Protein AF-A0A1V2H7T0-F1 (afdb_monomer)

Radius of gyration: 17.71 Å; Cα contacts (8 Å, |Δi|>4): 275; chains: 1; bounding box: 47×31×54 Å

Sequence (162 aa):
MWQDSDGAVDVLVGAVGTGGSISGTGRYLKAQKPGLQVVVAEPSPESVPSAEHPYAETIEGVHKVTEVDPKGLPANYDAGVVDATVAVSLAEARAAAQDLAREEGLLAGTSGGAVLAAALAVARRPDSVGKTFVLVVADSGERYLSPPVVPAPREAALAAAQ

pLDDT: mean 91.91, std 13.36, range [42.91, 98.88]

Foldseek 3Di:
DCVVCVNQAAEEFAFDQLQQVQLVVLVVNCVVPVNHAYEYQAADPQQDADPVRNPRNHQPRGHDDPPDDPVPHRPNRDPVSHPYYDHDHLVQLVVQQVCCCVPVVAQAGSRQSSRRSRVVVVCPDPVNPPGDYDTDGPDGNVVVPDDDPPPPDPVVVVVVVD

InterPro domains:
  IPR001926 Tryptophan synthase beta chain-like, PALP domain [PF00291] (1-137)
  IPR036052 Tryptophan synthase beta chain-like, PALP domain superfamily [G3DSA:3.40.50.1100] (1-150)
  IPR036052 Tryptophan synthase beta chain-like, PALP domain superfamily [SSF53686] (1-149)
  IPR050214 Cysteine synthase/Cystathionine beta-synthase [PTHR10314] (2-147)

Secondary structure (DSSP, 8-state):
-TGGGTT-EEEEEEE-SSSHHHHHHHHHHHHH-TT-EEEEEEE-GGGS--SS-TT----TT----SSS-GGGS-TT--GGG-SEEEEE-HHHHHHHHHHHHHHS---B-HHHHHHHHHHHHHHTSGGGTTPEEEE---SBGGGG-SPP--PPPHHHHHHTT-

Structure (mmCIF, N/CA/C/O backbone):
data_AF-A0A1V2H7T0-F1
#
_entry.id   AF-A0A1V2H7T0-F1
#
loop_
_atom_site.group_PDB
_atom_site.id
_atom_site.type_symbol
_atom_site.label_atom_id
_atom_site.label_alt_id
_atom_site.label_comp_id
_atom_site.label_asym_id
_atom_site.label_entity_id
_atom_site.label_seq_id
_atom_site.pdbx_PDB_ins_code
_atom_site.Cartn_x
_atom_site.Cartn_y
_atom_site.Cartn_z
_atom_site.occupancy
_atom_site.B_iso_or_equiv
_atom_site.auth_seq_id
_atom_site.auth_comp_id
_atom_site.auth_asym_id
_atom_site.auth_atom_id
_atom_site.pdbx_PDB_model_num
ATOM 1 N N . MET A 1 1 ? -0.038 -7.005 13.850 1.00 95.31 1 MET A N 1
ATOM 2 C CA . MET A 1 1 ? -1.047 -6.027 13.375 1.00 95.31 1 MET A CA 1
ATOM 3 C C . MET A 1 1 ? -2.261 -5.948 14.289 1.00 95.31 1 MET A C 1
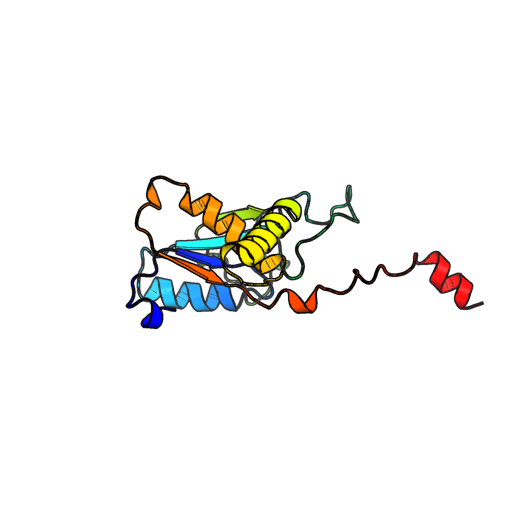ATOM 5 O O . MET A 1 1 ? -2.395 -4.954 14.981 1.00 95.31 1 MET A O 1
ATOM 9 N N . TRP A 1 2 ? -3.152 -6.951 14.317 1.00 98.00 2 TRP A N 1
ATOM 10 C CA . TRP A 1 2 ? -4.352 -6.888 15.172 1.00 98.00 2 TRP A CA 1
ATOM 11 C C . TRP A 1 2 ? -3.996 -6.758 16.655 1.00 98.00 2 TRP A C 1
ATOM 13 O O . TRP A 1 2 ? -4.419 -5.803 17.293 1.00 98.00 2 TRP A O 1
ATOM 23 N N . GLN A 1 3 ? -3.155 -7.669 17.159 1.00 98.12 3 GLN A N 1
ATOM 24 C CA . GLN A 1 3 ? -2.668 -7.626 18.539 1.00 98.12 3 GLN A CA 1
ATOM 25 C C . GLN A 1 3 ? -1.858 -6.355 18.819 1.00 98.12 3 GLN A C 1
ATOM 27 O O . GLN A 1 3 ? -2.179 -5.652 19.760 1.00 98.12 3 GLN A O 1
ATOM 32 N N . ASP A 1 4 ? -0.885 -6.013 17.968 1.00 98.00 4 ASP A N 1
ATOM 33 C CA . ASP A 1 4 ? -0.032 -4.823 18.174 1.00 98.00 4 ASP A CA 1
ATOM 34 C C . ASP A 1 4 ? -0.795 -3.489 18.176 1.00 98.00 4 ASP A C 1
ATOM 36 O O . ASP A 1 4 ? -0.278 -2.490 18.661 1.00 98.00 4 ASP A O 1
ATOM 40 N N . SER A 1 5 ? -2.000 -3.457 17.599 1.00 96.94 5 SER A N 1
ATOM 41 C CA . SER A 1 5 ? -2.871 -2.277 17.608 1.00 96.94 5 SER A CA 1
ATOM 42 C C . SER A 1 5 ? -3.965 -2.343 18.674 1.00 96.94 5 SER A C 1
ATOM 44 O O . SER A 1 5 ? -4.826 -1.474 18.678 1.00 96.94 5 SER A O 1
ATOM 46 N N . ASP A 1 6 ? -4.010 -3.387 19.508 1.00 97.62 6 ASP A N 1
ATOM 47 C CA . ASP A 1 6 ? -5.130 -3.667 20.421 1.00 97.62 6 ASP A CA 1
ATOM 48 C C . ASP A 1 6 ? -6.508 -3.609 19.719 1.00 97.62 6 ASP A C 1
ATOM 50 O O . ASP A 1 6 ? -7.516 -3.172 20.274 1.00 97.62 6 ASP A O 1
ATOM 54 N N . GLY A 1 7 ? -6.557 -4.031 18.450 1.00 97.75 7 GLY A N 1
ATOM 55 C CA . GLY A 1 7 ? -7.753 -3.970 17.602 1.00 97.75 7 GLY A CA 1
ATOM 56 C C . GLY A 1 7 ? -8.109 -2.581 17.048 1.00 97.75 7 GLY A C 1
ATOM 57 O O . GLY A 1 7 ? -9.153 -2.424 16.408 1.00 97.75 7 GLY A O 1
ATOM 58 N N . ALA A 1 8 ? -7.258 -1.572 17.250 1.00 98.06 8 ALA A N 1
ATOM 59 C CA . ALA A 1 8 ? -7.511 -0.198 16.825 1.00 98.06 8 ALA A CA 1
ATOM 60 C C . ALA A 1 8 ? -7.364 0.025 15.314 1.00 98.06 8 ALA A C 1
ATOM 62 O O . ALA A 1 8 ? -7.909 1.000 14.812 1.00 98.06 8 ALA A O 1
ATOM 63 N N . VAL A 1 9 ? -6.686 -0.862 14.571 1.00 98.44 9 VAL A N 1
ATOM 64 C CA . VAL A 1 9 ? -6.525 -0.715 13.112 1.00 98.44 9 VAL A CA 1
ATOM 65 C C . VAL A 1 9 ? -7.871 -0.468 12.412 1.00 98.44 9 VAL A C 1
ATOM 67 O O . VAL A 1 9 ? -8.845 -1.198 12.607 1.00 98.44 9 VAL A O 1
ATOM 70 N N . ASP A 1 10 ? -7.933 0.588 11.605 1.00 98.56 10 ASP A N 1
ATOM 71 C CA . ASP A 1 10 ? -9.111 0.995 10.830 1.00 98.56 10 ASP A CA 1
ATOM 72 C C . ASP A 1 10 ? -8.879 0.828 9.331 1.00 98.56 10 ASP A C 1
ATOM 74 O O . ASP A 1 10 ? -9.800 0.466 8.598 1.00 98.56 10 ASP A O 1
ATOM 78 N N . VAL A 1 11 ? -7.647 1.085 8.882 1.00 98.81 11 VAL A N 1
ATOM 79 C CA . VAL A 1 11 ? -7.274 1.047 7.469 1.00 98.81 11 VAL A CA 1
ATOM 80 C C . VAL A 1 11 ? -5.985 0.251 7.291 1.00 98.81 11 VAL A C 1
ATOM 82 O O . VAL A 1 11 ? -4.944 0.603 7.842 1.00 98.81 11 VAL A O 1
ATOM 85 N N . LEU A 1 12 ? -6.049 -0.815 6.499 1.00 98.88 12 LEU A N 1
ATOM 86 C CA . LEU A 1 12 ? -4.887 -1.536 5.992 1.00 98.88 12 LEU A CA 1
ATOM 87 C C . LEU A 1 12 ? -4.529 -0.987 4.613 1.00 98.88 12 LEU A C 1
ATOM 89 O O . LEU A 1 12 ? -5.365 -1.018 3.715 1.00 98.88 12 LEU A O 1
ATOM 93 N N . VAL A 1 13 ? -3.286 -0.548 4.428 1.00 98.88 13 VAL A N 1
ATOM 94 C CA . VAL A 1 13 ? -2.772 -0.108 3.126 1.00 98.88 13 VAL A CA 1
ATOM 95 C C . VAL A 1 13 ? -1.615 -1.006 2.703 1.00 98.88 13 VAL A C 1
ATOM 97 O O . VAL A 1 13 ? -0.687 -1.251 3.476 1.00 98.88 13 VAL A O 1
ATOM 100 N N . GLY A 1 14 ? -1.651 -1.503 1.472 1.00 98.62 14 GLY A N 1
ATOM 101 C CA . GLY A 1 14 ? -0.569 -2.314 0.919 1.00 98.62 14 GLY A CA 1
ATOM 102 C C . GLY A 1 14 ? -0.552 -2.305 -0.602 1.00 98.62 14 GLY A C 1
ATOM 103 O O . GLY A 1 14 ? -1.415 -1.717 -1.239 1.00 98.62 14 GLY A O 1
ATOM 104 N N . ALA A 1 15 ? 0.443 -2.961 -1.182 1.00 98.31 15 ALA A N 1
ATOM 105 C CA . ALA A 1 15 ? 0.592 -3.126 -2.623 1.00 98.31 15 ALA A CA 1
ATOM 106 C C . ALA A 1 15 ? 0.380 -4.594 -3.023 1.00 98.31 15 ALA A C 1
ATOM 108 O O . ALA A 1 15 ? 0.464 -5.502 -2.187 1.00 98.31 15 ALA A O 1
ATOM 109 N N . VAL A 1 16 ? 0.120 -4.844 -4.307 1.00 98.25 16 VAL A N 1
ATOM 110 C CA . VAL A 1 16 ? -0.075 -6.201 -4.834 1.00 98.25 16 VAL A CA 1
ATOM 111 C C . VAL A 1 16 ? 1.157 -6.640 -5.613 1.00 98.25 16 VAL A C 1
ATOM 113 O O . VAL A 1 16 ? 1.335 -6.262 -6.759 1.00 98.25 16 VAL A O 1
ATOM 116 N N . GLY A 1 17 ? 1.992 -7.467 -4.982 1.00 96.12 17 GLY A N 1
ATOM 117 C CA . GLY A 1 17 ? 2.919 -8.365 -5.678 1.00 96.12 17 GLY A CA 1
ATOM 118 C C . GLY A 1 17 ? 2.187 -9.665 -6.011 1.00 96.12 17 GLY A C 1
ATOM 119 O O . GLY A 1 17 ? 1.280 -9.700 -6.828 1.00 96.12 17 GLY A O 1
ATOM 120 N N . THR A 1 18 ? 2.451 -10.738 -5.266 1.00 97.19 18 THR A N 1
ATOM 121 C CA . THR A 1 18 ? 1.651 -11.973 -5.394 1.00 97.19 18 THR A CA 1
ATOM 122 C C . THR A 1 18 ? 0.210 -11.838 -4.884 1.00 97.19 18 THR A C 1
ATOM 124 O O . THR A 1 18 ? -0.606 -12.707 -5.162 1.00 97.19 18 THR A O 1
ATOM 127 N N . GLY A 1 19 ? -0.108 -10.804 -4.096 1.00 97.38 19 GLY A N 1
ATOM 128 C CA . GLY A 1 19 ? -1.431 -10.577 -3.492 1.00 97.38 19 GLY A CA 1
ATOM 129 C C . GLY A 1 19 ? -1.667 -11.262 -2.140 1.00 97.38 19 GLY A C 1
ATOM 130 O O . GLY A 1 19 ? -2.564 -10.863 -1.402 1.00 97.38 19 GLY A O 1
ATOM 131 N N . GLY A 1 20 ? -0.823 -12.222 -1.745 1.00 98.19 20 GLY A N 1
ATOM 132 C CA . GLY A 1 20 ? -1.036 -13.010 -0.524 1.00 98.19 20 GLY A CA 1
ATOM 133 C C . GLY A 1 20 ? -1.117 -12.174 0.760 1.00 98.19 20 GLY A C 1
ATOM 134 O O . GLY A 1 20 ? -2.004 -12.401 1.583 1.00 98.19 20 GLY A O 1
ATOM 135 N N . SER A 1 21 ? -0.240 -11.176 0.917 1.00 98.19 21 SER A N 1
ATOM 136 C CA . SER A 1 21 ? -0.208 -10.327 2.116 1.00 98.19 21 SER A CA 1
ATOM 137 C C . SER A 1 21 ? -1.485 -9.507 2.278 1.00 98.19 21 SER A C 1
ATOM 139 O O . SER A 1 21 ? -2.093 -9.546 3.347 1.00 98.19 21 SER A O 1
ATOM 141 N N . ILE A 1 22 ? -1.922 -8.800 1.229 1.00 98.38 22 ILE A N 1
ATOM 142 C CA . ILE A 1 22 ? -3.108 -7.939 1.311 1.00 98.38 22 ILE A CA 1
ATOM 143 C C . ILE A 1 22 ? -4.385 -8.770 1.464 1.00 98.38 22 ILE A C 1
ATOM 145 O O . ILE A 1 22 ? -5.217 -8.473 2.316 1.00 98.38 22 ILE A O 1
ATOM 149 N N . SER A 1 23 ? -4.506 -9.870 0.719 1.00 98.56 23 SER A N 1
ATOM 150 C CA . SER A 1 23 ? -5.710 -10.700 0.718 1.00 98.56 23 SER A CA 1
ATOM 151 C C . SER A 1 23 ? -5.820 -11.585 1.958 1.00 98.56 23 SER A C 1
ATOM 153 O O . SER A 1 23 ? -6.909 -11.758 2.501 1.00 98.56 23 SER A O 1
ATOM 155 N N . GLY A 1 24 ? -4.714 -12.146 2.451 1.00 98.56 24 GLY A N 1
ATOM 156 C CA . GLY A 1 24 ? -4.701 -12.919 3.695 1.00 98.56 24 GLY A CA 1
ATOM 157 C C . GLY A 1 24 ? -4.979 -12.042 4.914 1.00 98.56 24 GLY A C 1
ATOM 158 O O . GLY A 1 24 ? -5.888 -12.327 5.697 1.00 98.56 24 GLY A O 1
ATOM 159 N N . THR A 1 25 ? -4.242 -10.936 5.036 1.00 98.44 25 THR A N 1
ATOM 160 C CA . THR A 1 25 ? -4.382 -10.003 6.161 1.00 98.44 25 THR A CA 1
ATOM 161 C C . THR A 1 25 ? -5.737 -9.307 6.136 1.00 98.44 25 THR A C 1
ATOM 163 O O . THR A 1 25 ? -6.405 -9.239 7.164 1.00 98.44 25 THR A O 1
ATOM 166 N N . GLY A 1 26 ? -6.180 -8.842 4.965 1.00 98.56 26 GLY A N 1
ATOM 167 C CA . GLY A 1 26 ? -7.464 -8.169 4.806 1.00 98.56 26 GLY A CA 1
ATOM 168 C C . GLY A 1 26 ? -8.648 -9.058 5.193 1.00 98.56 26 GLY A C 1
ATOM 169 O O . GLY A 1 26 ? -9.503 -8.610 5.953 1.00 98.56 26 GLY A O 1
ATOM 170 N N . ARG A 1 27 ? -8.669 -10.338 4.780 1.00 98.62 27 ARG A N 1
ATOM 171 C CA . ARG A 1 27 ? -9.716 -11.290 5.209 1.00 98.62 27 ARG A CA 1
ATOM 172 C C . ARG A 1 27 ? -9.746 -11.457 6.719 1.00 98.62 27 ARG A C 1
ATOM 174 O O . ARG A 1 27 ? -10.816 -11.382 7.318 1.00 98.62 27 ARG A O 1
ATOM 181 N N . TYR A 1 28 ? -8.580 -11.674 7.329 1.00 98.69 28 TYR A N 1
ATOM 182 C CA . TYR A 1 28 ? -8.493 -11.840 8.776 1.00 98.69 28 TYR A CA 1
ATOM 183 C C . TYR A 1 28 ? -8.991 -10.589 9.506 1.00 98.69 28 TYR A C 1
ATOM 185 O O . TYR A 1 28 ? -9.859 -10.684 10.369 1.00 98.69 28 TYR A O 1
ATOM 193 N N . LEU A 1 29 ? -8.487 -9.411 9.135 1.00 98.62 29 LEU A N 1
ATOM 194 C CA . LEU A 1 29 ? -8.829 -8.156 9.798 1.00 98.62 29 LEU A CA 1
ATOM 195 C C . LEU A 1 29 ? -10.302 -7.772 9.612 1.00 98.62 29 LEU A C 1
ATOM 197 O O . LEU A 1 29 ? -10.932 -7.360 10.582 1.00 98.62 29 LEU A O 1
ATOM 201 N N . LYS A 1 30 ? -10.884 -7.976 8.423 1.00 98.44 30 LYS A N 1
ATOM 202 C CA . LYS A 1 30 ? -12.323 -7.761 8.197 1.00 98.44 30 LYS A CA 1
ATOM 203 C C . LYS A 1 30 ? -13.194 -8.716 9.017 1.00 98.44 30 LYS A C 1
ATOM 205 O O . LYS A 1 30 ? -14.251 -8.308 9.490 1.00 98.44 30 LYS A O 1
ATOM 210 N N . ALA A 1 31 ? -12.749 -9.957 9.235 1.00 98.25 31 ALA A N 1
ATOM 211 C CA . ALA A 1 31 ? -13.450 -10.890 10.118 1.00 98.25 31 ALA A CA 1
ATOM 212 C C . ALA A 1 31 ? -13.419 -10.445 11.593 1.00 98.25 31 ALA A C 1
ATOM 214 O O . ALA A 1 31 ? -14.373 -10.710 12.320 1.00 98.25 31 ALA A O 1
ATOM 215 N N . GLN A 1 32 ? -12.360 -9.750 12.031 1.00 98.44 32 GLN A N 1
ATOM 216 C CA . GLN A 1 32 ? -12.282 -9.173 13.381 1.00 98.44 32 GLN A CA 1
ATOM 217 C C . GLN A 1 32 ? -13.065 -7.856 13.507 1.00 98.44 32 GLN A C 1
ATOM 219 O O . GLN A 1 32 ? -13.702 -7.601 14.527 1.00 98.44 32 GLN A O 1
ATOM 224 N N . LYS A 1 33 ? -13.026 -7.014 12.469 1.00 98.25 33 LYS A N 1
ATOM 225 C CA . LYS A 1 33 ? -13.648 -5.688 12.431 1.00 98.25 33 LYS A CA 1
ATOM 226 C C . LYS A 1 33 ? -14.303 -5.467 11.062 1.00 98.25 33 LYS A C 1
ATOM 228 O O . LYS A 1 33 ? -13.625 -5.029 10.134 1.00 98.25 33 LYS A O 1
ATOM 233 N N . PRO A 1 34 ? -15.622 -5.706 10.924 1.00 95.38 34 PRO A N 1
ATOM 234 C CA . PRO A 1 34 ? -16.320 -5.594 9.638 1.00 95.38 34 PRO A CA 1
ATOM 235 C C . PRO A 1 34 ? -16.223 -4.217 8.963 1.00 95.38 34 PRO A C 1
ATOM 237 O O . PRO A 1 34 ? -16.336 -4.126 7.746 1.00 95.38 34 PRO A O 1
ATOM 240 N N . GLY A 1 35 ? -15.996 -3.150 9.739 1.00 95.75 35 GLY A N 1
ATOM 241 C CA . GLY A 1 35 ? -15.801 -1.787 9.229 1.00 95.75 35 GLY A CA 1
ATOM 242 C C . GLY A 1 35 ? -14.375 -1.458 8.769 1.00 95.75 35 GLY A C 1
ATOM 243 O O . GLY A 1 35 ? -14.127 -0.321 8.377 1.00 95.75 35 GLY A O 1
ATOM 244 N N . LEU A 1 36 ? -13.434 -2.405 8.845 1.00 98.38 36 LEU A N 1
ATOM 245 C CA . LEU A 1 36 ? -12.053 -2.190 8.420 1.00 98.38 36 LEU A CA 1
ATOM 246 C C . LEU A 1 36 ? -11.962 -2.003 6.903 1.00 98.38 36 LEU A C 1
ATOM 248 O O . LEU A 1 36 ? -12.511 -2.798 6.132 1.00 98.38 36 LEU A O 1
ATOM 252 N N . GLN A 1 37 ? -11.218 -0.976 6.497 1.00 98.56 37 GLN A N 1
ATOM 253 C CA . GLN A 1 37 ? -10.947 -0.663 5.099 1.00 98.56 37 GLN A CA 1
ATOM 254 C C . GLN A 1 37 ? -9.613 -1.273 4.656 1.00 98.56 37 GLN A C 1
ATOM 256 O O . GLN A 1 37 ? -8.610 -1.183 5.361 1.00 98.56 37 GLN A O 1
ATOM 261 N N . VAL A 1 38 ? -9.590 -1.876 3.474 1.00 98.81 38 VAL A N 1
ATOM 262 C CA . VAL A 1 38 ? -8.399 -2.400 2.806 1.00 98.81 38 VAL A CA 1
ATOM 263 C C . VAL A 1 38 ? -8.180 -1.591 1.535 1.00 98.81 38 VAL A 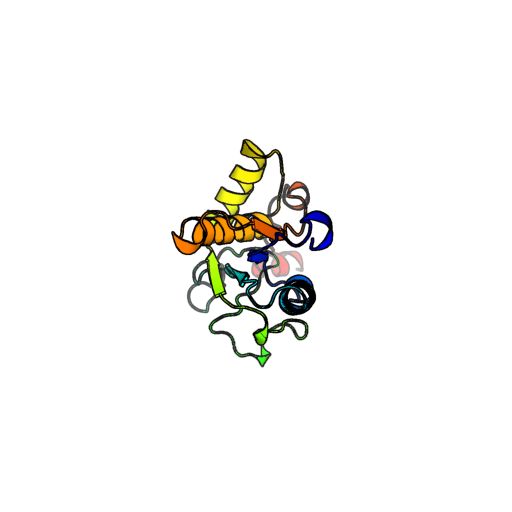C 1
ATOM 265 O O . VAL A 1 38 ? -9.019 -1.587 0.633 1.00 98.81 38 VAL A O 1
ATOM 268 N N . VAL A 1 39 ? -7.044 -0.906 1.474 1.00 98.88 39 VAL A N 1
ATOM 269 C CA . VAL A 1 39 ? -6.646 -0.030 0.375 1.00 98.88 39 VAL A CA 1
ATOM 270 C C . VAL A 1 39 ? -5.428 -0.618 -0.326 1.00 98.88 39 VAL A C 1
ATOM 272 O O . VAL A 1 39 ? -4.436 -0.966 0.318 1.00 98.88 39 VAL A O 1
ATOM 275 N N . VAL A 1 40 ? -5.491 -0.700 -1.653 1.00 98.75 40 VAL A N 1
ATOM 276 C CA . VAL A 1 40 ? -4.362 -1.118 -2.487 1.00 98.75 40 VAL A CA 1
ATOM 277 C C . VAL A 1 40 ? -3.726 0.085 -3.175 1.00 98.75 40 VAL A C 1
ATOM 279 O O . VAL A 1 40 ? -4.408 0.831 -3.870 1.00 98.75 40 VAL A O 1
ATOM 282 N N . ALA A 1 41 ? -2.416 0.250 -3.012 1.00 98.81 41 ALA A N 1
ATOM 283 C CA . ALA A 1 41 ? -1.603 1.088 -3.882 1.00 98.81 41 ALA A CA 1
ATOM 284 C C . ALA A 1 41 ? -1.280 0.312 -5.165 1.00 98.81 41 ALA A C 1
ATOM 286 O O . ALA A 1 41 ? -0.776 -0.813 -5.103 1.00 98.81 41 ALA A O 1
ATOM 287 N N . GLU A 1 42 ? -1.555 0.915 -6.314 1.00 98.31 42 GLU A N 1
ATOM 288 C CA . GLU A 1 42 ? -1.219 0.366 -7.627 1.00 98.31 42 GLU A CA 1
ATOM 289 C C . GLU A 1 42 ? -0.520 1.424 -8.491 1.00 98.31 42 GLU A C 1
ATOM 291 O O . GLU A 1 42 ? -0.699 2.617 -8.242 1.00 98.31 42 GLU A O 1
ATOM 296 N N . PRO A 1 43 ? 0.275 1.036 -9.502 1.00 98.06 43 PRO A N 1
ATOM 297 C CA . PRO A 1 43 ? 0.882 2.001 -10.406 1.00 98.06 43 PRO A CA 1
ATOM 298 C C . PRO A 1 43 ? -0.185 2.755 -11.212 1.00 98.06 43 PRO A C 1
ATOM 300 O O . PRO A 1 43 ? -1.146 2.167 -11.719 1.00 98.06 43 PRO A O 1
ATOM 303 N N . SER A 1 44 ? 0.007 4.064 -11.360 1.00 97.38 44 SER A N 1
ATOM 304 C CA . SER A 1 44 ? -0.751 4.882 -12.308 1.00 97.38 44 SER A CA 1
ATOM 305 C C . SER A 1 44 ? -0.475 4.463 -13.762 1.00 97.38 44 SER A C 1
ATOM 307 O O . SER A 1 44 ? 0.529 3.791 -14.022 1.00 97.38 44 SER A O 1
ATOM 309 N N . PRO A 1 45 ? -1.339 4.824 -14.734 1.00 93.81 45 PRO A N 1
ATOM 310 C CA . PRO A 1 45 ? -1.175 4.413 -16.132 1.00 93.81 45 PRO A CA 1
ATOM 311 C C . PRO A 1 45 ? 0.194 4.752 -16.736 1.00 93.81 45 PRO A C 1
ATOM 313 O O . PRO A 1 45 ? 0.732 3.966 -17.506 1.00 93.81 45 PRO A O 1
ATOM 316 N N . GLU A 1 46 ? 0.790 5.884 -16.363 1.00 93.56 46 GLU A N 1
ATOM 317 C CA . GLU A 1 46 ? 2.119 6.299 -16.819 1.00 93.56 46 GLU A CA 1
ATOM 318 C C . GLU A 1 46 ? 3.270 5.505 -16.187 1.00 93.56 46 GLU A C 1
ATOM 320 O O . GLU A 1 46 ? 4.394 5.568 -16.677 1.00 93.56 46 GLU A O 1
ATOM 325 N N . SER A 1 47 ? 2.998 4.758 -15.112 1.00 95.44 47 SER A N 1
ATOM 326 C CA . SER A 1 47 ? 3.959 3.875 -14.439 1.00 95.44 47 SER A CA 1
ATOM 327 C C . SER A 1 47 ? 3.730 2.393 -14.770 1.00 95.44 47 SER A C 1
ATOM 329 O O . SER A 1 47 ? 4.182 1.504 -14.041 1.00 95.44 47 SER A O 1
ATOM 331 N N . VAL A 1 48 ? 3.010 2.121 -15.865 1.00 93.00 48 VAL A N 1
ATOM 332 C CA . VAL A 1 48 ? 2.759 0.786 -16.420 1.00 93.00 48 VAL A CA 1
ATOM 333 C C . VAL A 1 48 ? 3.166 0.779 -17.899 1.00 93.00 48 VAL A C 1
ATOM 335 O O . VAL A 1 48 ? 2.748 1.666 -18.642 1.00 93.00 48 VAL A O 1
ATOM 338 N N . PRO A 1 49 ? 3.947 -0.210 -18.373 1.00 91.31 49 PRO A N 1
ATOM 339 C CA . PRO A 1 49 ? 4.286 -0.303 -19.788 1.00 91.31 49 PRO A CA 1
ATOM 340 C C . PRO A 1 49 ? 3.041 -0.492 -20.662 1.00 91.31 49 PRO A C 1
ATOM 342 O O . PRO A 1 49 ? 2.204 -1.354 -20.386 1.00 91.31 49 PRO A O 1
ATOM 345 N N . SER A 1 50 ? 2.948 0.276 -21.747 1.00 88.88 50 SER A N 1
ATOM 346 C CA . SER A 1 50 ? 1.880 0.168 -22.752 1.00 88.88 50 SER A CA 1
ATOM 347 C C . SER A 1 50 ? 2.451 0.018 -24.165 1.00 88.88 50 SER A C 1
ATOM 349 O O . SER A 1 50 ? 3.664 0.078 -24.366 1.00 88.88 50 SER A O 1
ATOM 351 N N . ALA A 1 51 ? 1.586 -0.177 -25.166 1.00 89.69 51 ALA A N 1
ATOM 352 C CA . ALA A 1 51 ? 2.017 -0.202 -26.566 1.00 89.69 51 ALA A CA 1
ATOM 353 C C . ALA A 1 51 ? 2.622 1.147 -27.004 1.00 89.69 51 ALA A C 1
ATOM 355 O O . ALA A 1 51 ? 3.567 1.184 -27.788 1.00 89.69 51 ALA A O 1
ATOM 356 N N . GLU A 1 52 ? 2.093 2.245 -26.467 1.00 89.44 52 GLU A N 1
ATOM 357 C CA . GLU A 1 52 ? 2.544 3.616 -26.698 1.00 89.44 52 GLU A CA 1
ATOM 358 C C . GLU A 1 52 ? 3.790 3.955 -25.867 1.00 89.44 52 GLU A C 1
ATOM 360 O O . GLU A 1 52 ? 4.655 4.697 -26.331 1.00 89.44 52 GLU A O 1
ATOM 365 N N . HIS A 1 53 ? 3.909 3.386 -24.661 1.00 88.12 53 HIS A N 1
ATOM 366 C CA . HIS A 1 53 ? 5.015 3.628 -23.728 1.00 88.12 53 HIS A CA 1
ATOM 367 C C . HIS A 1 53 ? 5.635 2.309 -23.230 1.00 88.12 53 HIS A C 1
ATOM 369 O O . HIS A 1 53 ? 5.518 1.969 -22.050 1.00 88.12 53 HIS A O 1
ATOM 375 N N . PRO A 1 54 ? 6.332 1.547 -24.094 1.00 90.44 54 PRO A N 1
ATOM 376 C CA . PRO A 1 54 ? 6.861 0.226 -23.737 1.00 90.44 54 PRO A CA 1
ATOM 377 C C . PRO A 1 54 ? 7.988 0.266 -22.693 1.00 90.44 54 PRO A C 1
ATOM 379 O O . PRO A 1 54 ? 8.300 -0.756 -22.088 1.00 90.44 54 PRO A O 1
ATOM 382 N N . TYR A 1 55 ? 8.591 1.439 -22.476 1.00 89.75 55 TYR A N 1
ATOM 383 C CA . TYR A 1 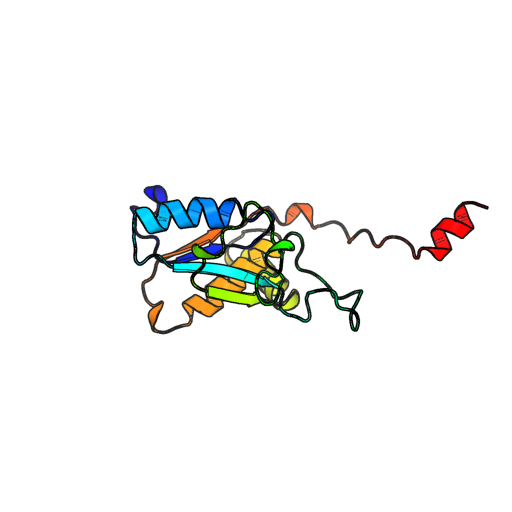55 ? 9.685 1.668 -21.526 1.00 89.75 55 TYR A CA 1
ATOM 384 C C . TYR A 1 55 ? 9.282 2.607 -20.383 1.00 89.75 55 TYR A C 1
ATOM 386 O O . TYR A 1 55 ? 10.134 3.309 -19.839 1.00 89.75 55 TYR A O 1
ATOM 394 N N . ALA A 1 56 ? 7.987 2.669 -20.054 1.00 90.31 56 ALA A N 1
ATOM 395 C CA . ALA A 1 56 ? 7.513 3.404 -18.887 1.00 90.31 56 ALA A CA 1
ATOM 396 C C . ALA A 1 56 ? 8.275 2.956 -17.629 1.00 90.31 56 ALA A C 1
ATOM 398 O O . ALA A 1 56 ? 8.500 1.759 -17.426 1.00 90.31 56 ALA A O 1
ATOM 399 N N . GLU A 1 57 ? 8.684 3.907 -16.789 1.00 91.56 57 GLU A N 1
ATOM 400 C CA . GLU A 1 57 ? 9.309 3.553 -15.520 1.00 91.56 57 GLU A CA 1
ATOM 401 C C . GLU A 1 57 ? 8.260 2.943 -14.579 1.00 91.56 57 GLU A C 1
ATOM 403 O O . GLU A 1 57 ? 7.181 3.497 -14.392 1.00 91.56 57 GLU A O 1
ATOM 408 N N . THR A 1 58 ? 8.581 1.812 -13.954 1.00 93.94 58 THR A N 1
ATOM 409 C CA . THR A 1 58 ? 7.620 1.040 -13.156 1.00 93.94 58 THR A CA 1
ATOM 410 C C . THR A 1 58 ? 7.897 1.117 -11.662 1.00 93.94 58 THR A C 1
ATOM 412 O O . THR A 1 58 ? 9.044 1.269 -11.239 1.00 93.94 58 THR A O 1
ATOM 415 N N . ILE A 1 59 ? 6.864 0.898 -10.847 1.00 95.75 59 ILE A N 1
ATOM 416 C CA . ILE A 1 59 ? 7.032 0.604 -9.418 1.00 95.75 59 ILE A CA 1
ATOM 417 C C . ILE A 1 59 ? 7.350 -0.888 -9.276 1.00 95.75 59 ILE A C 1
ATOM 419 O O . ILE A 1 59 ? 6.503 -1.744 -9.527 1.00 95.75 59 ILE A O 1
ATOM 423 N N . GLU A 1 60 ? 8.593 -1.203 -8.917 1.00 90.38 60 GLU A N 1
ATOM 424 C CA . GLU A 1 60 ? 9.084 -2.581 -8.874 1.00 90.38 60 GLU A CA 1
ATOM 425 C C . GLU A 1 60 ? 8.282 -3.447 -7.889 1.00 90.38 60 GLU A C 1
ATOM 427 O O . GLU A 1 60 ? 7.993 -3.044 -6.761 1.00 90.38 60 GLU A O 1
ATOM 432 N N . GLY A 1 61 ? 7.895 -4.647 -8.334 1.00 90.19 61 GLY A N 1
ATOM 433 C CA . GLY A 1 61 ? 7.153 -5.610 -7.518 1.00 90.19 61 GLY A CA 1
ATOM 434 C C . GLY A 1 61 ? 5.683 -5.261 -7.253 1.00 90.19 61 GLY A C 1
ATOM 435 O O . GLY A 1 61 ? 5.052 -5.955 -6.453 1.00 90.19 61 GLY A O 1
ATOM 436 N N . VAL A 1 62 ? 5.126 -4.230 -7.903 1.00 96.38 62 VAL A N 1
ATOM 437 C CA . VAL A 1 62 ? 3.723 -3.819 -7.742 1.00 96.38 62 VAL A CA 1
ATOM 438 C C . VAL A 1 62 ? 2.950 -3.972 -9.053 1.00 96.38 62 VAL A C 1
ATOM 440 O O . VAL A 1 62 ? 3.293 -3.380 -10.072 1.00 96.38 62 VAL A O 1
ATOM 443 N N . HIS A 1 63 ? 1.871 -4.748 -9.020 1.00 95.19 63 HIS A N 1
ATOM 444 C CA . HIS A 1 63 ? 0.947 -4.937 -10.132 1.00 95.19 63 HIS A CA 1
ATOM 445 C C . HIS A 1 63 ? -0.182 -3.904 -10.111 1.00 95.19 63 HIS A C 1
ATOM 447 O O . HIS A 1 63 ? -0.711 -3.564 -9.051 1.00 95.19 63 HIS A O 1
ATOM 453 N N . LYS A 1 64 ? -0.605 -3.475 -11.307 1.00 96.00 64 LYS A N 1
ATOM 454 C CA . LYS A 1 64 ? -1.915 -2.844 -11.507 1.00 96.00 64 LYS A CA 1
ATOM 455 C C . LYS A 1 64 ? -3.001 -3.908 -11.345 1.00 96.00 64 LYS A C 1
ATOM 457 O O . LYS A 1 64 ? -2.861 -5.006 -11.886 1.00 96.00 64 LYS A O 1
ATOM 462 N N . VAL A 1 65 ? -4.048 -3.598 -10.587 1.00 96.50 65 VAL A N 1
ATOM 463 C 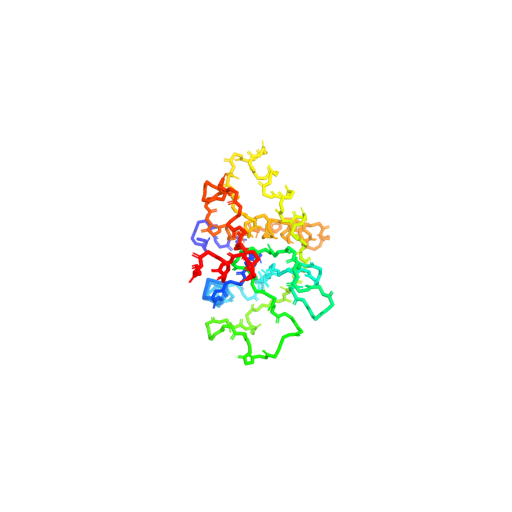CA . VAL A 1 65 ? -5.155 -4.525 -10.305 1.00 96.50 65 VAL A CA 1
ATOM 464 C C . VAL A 1 65 ? -6.491 -4.036 -10.850 1.00 96.50 65 VAL A C 1
ATOM 466 O O . VAL A 1 65 ? -7.390 -4.844 -11.078 1.00 96.50 65 VAL A O 1
ATOM 469 N N . THR A 1 66 ? -6.624 -2.733 -11.099 1.00 95.94 66 THR A N 1
ATOM 470 C CA . THR A 1 66 ? -7.757 -2.173 -11.839 1.00 95.94 66 THR A CA 1
ATOM 471 C C . THR A 1 66 ? -7.547 -2.283 -13.340 1.00 95.94 66 THR A C 1
ATOM 473 O O . THR A 1 66 ? -6.419 -2.275 -13.821 1.00 95.94 66 THR A O 1
ATOM 476 N N . GLU A 1 67 ? -8.642 -2.352 -14.102 1.00 92.44 67 GLU A N 1
ATOM 477 C CA . GLU A 1 67 ? -8.605 -2.298 -15.576 1.00 92.44 67 GLU A CA 1
ATOM 478 C C . GLU A 1 67 ? -7.763 -3.421 -16.222 1.00 92.44 67 GLU A C 1
ATOM 480 O O . GLU A 1 67 ? -7.352 -3.323 -17.375 1.00 92.44 67 GLU A O 1
ATOM 485 N N . VAL A 1 68 ? -7.531 -4.508 -15.482 1.00 90.19 68 VAL A N 1
ATOM 486 C CA . VAL A 1 68 ? -6.812 -5.709 -15.918 1.00 90.19 68 VAL A CA 1
ATOM 487 C C . VAL A 1 68 ? -7.801 -6.875 -15.997 1.00 90.19 68 VAL A C 1
ATOM 489 O O . VAL A 1 68 ? -8.704 -6.991 -15.167 1.00 90.19 68 VAL A O 1
ATOM 492 N N . ASP A 1 69 ? -7.649 -7.749 -16.999 1.00 90.69 69 ASP A N 1
ATOM 493 C CA . ASP A 1 69 ? -8.417 -9.001 -17.070 1.00 90.69 69 ASP A CA 1
ATOM 494 C C . ASP A 1 69 ? -8.170 -9.810 -15.781 1.00 90.69 69 ASP A C 1
ATOM 496 O O . ASP A 1 69 ? -7.008 -10.057 -15.453 1.00 90.69 69 ASP A O 1
ATOM 500 N N . PRO A 1 70 ? -9.209 -10.269 -15.057 1.00 88.94 70 PRO A N 1
ATOM 501 C CA . PRO A 1 70 ? -9.037 -11.072 -13.847 1.00 88.94 70 PRO A CA 1
ATOM 502 C C . PRO A 1 70 ? -8.107 -12.284 -14.007 1.00 88.94 70 PRO A C 1
ATOM 504 O O . PRO A 1 70 ? -7.462 -12.689 -13.044 1.00 88.94 70 PRO A O 1
ATOM 507 N N . LYS A 1 71 ? -7.988 -12.855 -15.214 1.00 90.62 71 LYS A N 1
ATOM 508 C CA . LYS A 1 71 ? -7.048 -13.950 -15.519 1.00 90.62 71 LYS A CA 1
ATOM 509 C C . LYS A 1 71 ? -5.579 -13.521 -15.512 1.00 90.62 71 LYS A C 1
ATOM 511 O O . LYS A 1 71 ? -4.705 -14.377 -15.409 1.00 90.62 71 LYS A O 1
ATOM 516 N N . GLY A 1 72 ? -5.313 -12.227 -15.670 1.00 89.69 72 GLY A N 1
ATOM 517 C CA . GLY A 1 72 ? -3.986 -11.620 -15.588 1.00 89.69 72 GLY A CA 1
ATOM 518 C C . GLY A 1 72 ? -3.563 -11.261 -14.163 1.00 89.69 72 GLY A C 1
ATOM 519 O O . GLY A 1 72 ? -2.409 -10.892 -13.955 1.00 89.69 72 GLY A O 1
ATOM 520 N N . LEU A 1 73 ? -4.465 -11.374 -13.182 1.00 94.88 73 LEU A N 1
ATOM 521 C CA . LEU A 1 73 ? -4.151 -11.108 -11.783 1.00 94.88 73 LEU A CA 1
ATOM 522 C C . LEU A 1 73 ? -3.484 -12.323 -11.115 1.00 94.88 73 LEU A C 1
ATOM 524 O O . LEU A 1 73 ? -3.762 -13.470 -11.479 1.00 94.88 73 LEU A O 1
ATOM 528 N N . PRO A 1 74 ? -2.621 -12.104 -10.106 1.00 95.81 74 PRO A N 1
ATOM 529 C CA . PRO A 1 74 ? -2.023 -13.190 -9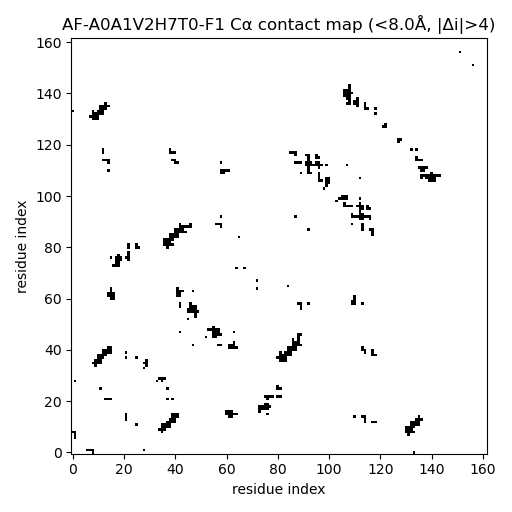.340 1.00 95.81 74 PRO A CA 1
ATOM 530 C C . PRO A 1 74 ? -3.081 -14.092 -8.692 1.00 95.81 74 PRO A C 1
ATOM 532 O O . PRO A 1 74 ? -4.017 -13.606 -8.067 1.00 95.81 74 PRO A O 1
ATOM 535 N N . ALA A 1 75 ? -2.886 -15.413 -8.733 1.00 96.31 75 ALA A N 1
ATOM 536 C CA . ALA A 1 75 ? -3.854 -16.371 -8.181 1.00 96.31 75 ALA A CA 1
ATOM 537 C C . ALA A 1 75 ? -4.091 -16.236 -6.661 1.00 96.31 75 ALA A C 1
ATOM 539 O O . ALA A 1 75 ? -5.126 -16.668 -6.160 1.00 96.31 75 ALA A O 1
ATOM 540 N N . ASN A 1 76 ? -3.143 -15.647 -5.921 1.00 97.06 76 ASN A N 1
ATOM 541 C CA . ASN A 1 76 ? -3.286 -15.411 -4.481 1.00 97.06 76 ASN A CA 1
ATOM 542 C C . ASN A 1 76 ? -3.971 -14.072 -4.157 1.00 97.06 76 ASN A C 1
ATOM 544 O O . ASN A 1 76 ? -4.197 -13.785 -2.980 1.00 97.06 76 ASN A O 1
ATOM 548 N N . TYR A 1 77 ? -4.258 -13.242 -5.164 1.00 98.19 77 TYR A N 1
ATOM 549 C CA . TYR A 1 77 ? -4.953 -11.977 -4.987 1.00 98.19 77 TYR A CA 1
ATOM 550 C C . TYR A 1 77 ? -6.470 -12.195 -4.986 1.00 98.19 77 TYR A C 1
ATOM 552 O O . TYR A 1 77 ? -7.058 -12.694 -5.940 1.00 98.19 77 TYR A O 1
ATOM 560 N N . ASP A 1 78 ? -7.097 -11.785 -3.894 1.00 97.44 78 ASP A N 1
ATOM 561 C CA . ASP A 1 78 ? -8.543 -11.731 -3.712 1.00 97.44 78 ASP A CA 1
ATOM 562 C C . ASP A 1 78 ? -9.009 -10.273 -3.790 1.00 97.44 78 ASP A C 1
ATOM 564 O O . ASP A 1 78 ? -8.850 -9.504 -2.835 1.00 97.44 78 ASP A O 1
ATOM 568 N N . ALA A 1 79 ? -9.578 -9.901 -4.939 1.00 96.56 79 ALA A N 1
ATOM 569 C CA . ALA A 1 79 ? -10.123 -8.568 -5.178 1.00 96.56 79 ALA A CA 1
ATOM 570 C C . ALA A 1 79 ? -11.350 -8.262 -4.301 1.00 96.56 79 ALA A C 1
ATOM 572 O O . ALA A 1 79 ? -11.607 -7.099 -4.006 1.00 96.56 79 ALA A O 1
ATOM 573 N N . GLY A 1 80 ? -12.082 -9.283 -3.829 1.00 97.12 80 GLY A N 1
ATOM 574 C CA . GLY A 1 80 ? -13.276 -9.102 -2.995 1.00 97.12 80 GLY A CA 1
ATOM 575 C C . GLY A 1 80 ? -12.978 -8.559 -1.594 1.00 97.12 80 GLY A C 1
ATOM 576 O O . GLY A 1 80 ? -13.889 -8.161 -0.872 1.00 97.12 80 GLY A O 1
ATOM 577 N N . VAL A 1 81 ? -11.703 -8.535 -1.203 1.00 97.88 81 VAL A N 1
ATOM 578 C CA . VAL A 1 81 ? -11.231 -8.029 0.092 1.00 97.88 81 VAL A CA 1
ATOM 579 C C . VAL A 1 81 ? -10.899 -6.538 0.037 1.00 97.88 81 VAL A C 1
ATOM 581 O O . VAL A 1 81 ? -10.808 -5.911 1.089 1.00 97.88 81 VAL A O 1
ATOM 584 N N . VAL A 1 82 ? -10.698 -5.973 -1.156 1.00 98.25 82 VAL A N 1
ATOM 585 C CA . VAL A 1 82 ? -10.211 -4.602 -1.354 1.00 98.25 82 VAL A CA 1
ATOM 586 C C . VAL A 1 82 ? -11.385 -3.637 -1.484 1.00 98.25 82 VAL A C 1
ATOM 588 O O . VAL A 1 82 ? -12.252 -3.821 -2.330 1.00 98.25 82 VAL A O 1
ATOM 591 N N . ASP A 1 83 ? -11.399 -2.584 -0.665 1.00 98.31 83 ASP A N 1
ATOM 592 C CA . ASP A 1 83 ? -12.461 -1.567 -0.685 1.00 98.31 83 ASP A CA 1
ATOM 593 C C . ASP A 1 83 ? -12.128 -0.396 -1.613 1.00 98.31 83 ASP A C 1
ATOM 595 O O . ASP A 1 83 ? -13.024 0.268 -2.133 1.00 98.31 83 ASP A O 1
ATOM 599 N N . ALA A 1 84 ? -10.838 -0.108 -1.799 1.00 97.94 84 ALA A N 1
ATOM 600 C CA . ALA A 1 84 ? -10.378 0.967 -2.665 1.00 97.94 84 ALA A CA 1
ATOM 601 C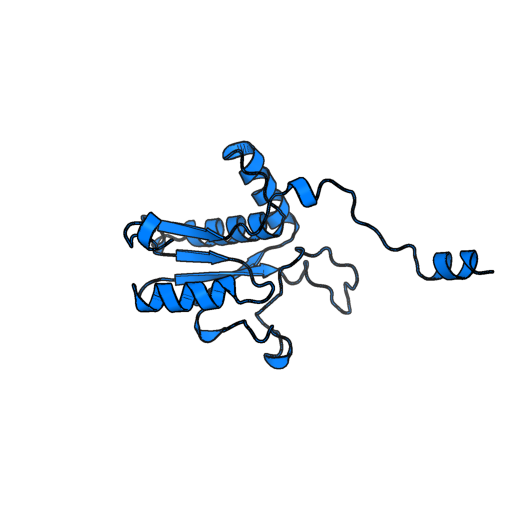 C . ALA A 1 84 ? -8.989 0.684 -3.237 1.00 97.94 84 ALA A C 1
ATOM 603 O O . ALA A 1 84 ? -8.137 0.072 -2.591 1.00 97.94 84 ALA A O 1
ATOM 604 N N . THR A 1 85 ? -8.742 1.213 -4.427 1.00 98.38 85 THR A N 1
ATOM 605 C CA . THR A 1 85 ? -7.416 1.293 -5.035 1.00 98.38 85 THR A CA 1
ATOM 606 C C . THR A 1 85 ? -7.007 2.756 -5.161 1.00 98.38 85 THR A C 1
ATOM 608 O O . THR A 1 85 ? -7.848 3.644 -5.327 1.00 98.38 85 THR A O 1
ATOM 611 N N . VAL A 1 86 ? -5.712 3.026 -5.039 1.00 98.69 86 VAL A N 1
ATOM 612 C CA . VAL A 1 86 ? -5.125 4.346 -5.265 1.00 98.69 86 VAL A CA 1
ATOM 613 C C . VAL A 1 86 ? -4.014 4.182 -6.288 1.00 98.69 86 VAL A C 1
ATOM 615 O O . VAL A 1 86 ? -3.044 3.466 -6.041 1.00 98.69 86 VAL A O 1
ATOM 618 N N . ALA A 1 87 ? -4.183 4.844 -7.429 1.00 98.44 87 ALA A N 1
ATOM 619 C CA . ALA A 1 87 ? -3.157 4.945 -8.452 1.00 98.44 87 ALA A CA 1
ATOM 620 C C . ALA A 1 87 ? -2.048 5.885 -7.968 1.00 98.44 87 ALA A C 1
ATOM 622 O O . ALA A 1 87 ? -2.329 7.005 -7.540 1.00 98.44 87 ALA A O 1
ATOM 623 N N . VAL A 1 88 ? -0.806 5.417 -8.033 1.00 98.62 88 VAL A N 1
ATOM 624 C CA . VAL A 1 88 ? 0.388 6.147 -7.608 1.00 98.62 88 VAL A CA 1
ATOM 625 C C . VAL A 1 88 ? 1.426 6.059 -8.715 1.00 98.62 88 VAL A C 1
ATOM 627 O O . VAL A 1 88 ? 1.735 4.974 -9.205 1.00 98.62 88 VAL A O 1
ATOM 630 N N . SER A 1 89 ? 1.981 7.196 -9.108 1.00 97.94 89 SER A N 1
ATOM 631 C CA . SER A 1 89 ? 3.091 7.245 -10.055 1.00 97.94 89 SER A CA 1
ATOM 632 C C . SER A 1 89 ? 4.411 6.842 -9.400 1.00 97.94 89 SER A C 1
ATOM 634 O O . SER A 1 89 ? 4.611 7.002 -8.193 1.00 97.94 89 SER A O 1
ATOM 636 N N . LEU A 1 90 ? 5.383 6.379 -10.190 1.00 97.12 90 LEU A N 1
ATOM 637 C CA . LEU A 1 90 ? 6.727 6.121 -9.673 1.00 97.12 90 LEU A CA 1
ATOM 638 C C . LEU A 1 90 ? 7.366 7.380 -9.068 1.00 97.12 90 LEU A C 1
ATOM 640 O O . LEU A 1 90 ? 8.117 7.278 -8.098 1.00 97.12 90 LEU A O 1
ATOM 644 N N . ALA A 1 91 ? 7.074 8.562 -9.615 1.00 97.19 91 ALA A N 1
ATOM 645 C CA . ALA A 1 91 ? 7.573 9.825 -9.084 1.00 97.19 91 ALA A CA 1
ATOM 646 C C . ALA A 1 91 ? 7.052 10.082 -7.659 1.00 97.19 91 ALA A C 1
ATOM 648 O O . ALA A 1 91 ? 7.844 10.374 -6.763 1.00 97.19 91 ALA A O 1
ATOM 649 N N . GLU A 1 92 ? 5.748 9.900 -7.431 1.00 98.38 92 GLU A N 1
ATOM 650 C CA . GLU A 1 92 ? 5.133 10.010 -6.102 1.00 98.38 92 GLU A CA 1
ATOM 651 C C . GLU A 1 92 ? 5.663 8.940 -5.144 1.00 98.38 92 GLU A C 1
ATOM 653 O O . GLU A 1 92 ? 6.012 9.246 -4.006 1.00 98.38 92 GLU A O 1
ATOM 658 N N . ALA A 1 93 ? 5.797 7.699 -5.617 1.00 98.12 93 ALA A N 1
ATOM 659 C CA . ALA A 1 93 ? 6.344 6.601 -4.831 1.00 98.12 93 ALA A CA 1
ATOM 660 C C . ALA A 1 93 ? 7.797 6.870 -4.397 1.00 98.12 93 ALA A C 1
ATOM 662 O O . ALA A 1 93 ? 8.149 6.667 -3.236 1.00 98.12 93 ALA A O 1
ATOM 663 N N . ARG A 1 94 ? 8.649 7.370 -5.304 1.00 96.81 94 ARG A N 1
ATOM 664 C CA . ARG A 1 94 ? 10.036 7.757 -4.995 1.00 96.81 94 ARG A CA 1
ATOM 665 C C . ARG A 1 94 ? 10.084 8.913 -3.999 1.00 96.81 94 ARG A C 1
ATOM 667 O O . ARG A 1 94 ? 10.882 8.851 -3.068 1.00 96.81 94 ARG A O 1
ATOM 674 N N . ALA A 1 95 ? 9.253 9.939 -4.181 1.00 98.12 95 ALA A N 1
ATOM 675 C CA . ALA A 1 95 ? 9.188 11.072 -3.261 1.00 98.12 95 ALA A CA 1
ATOM 676 C C . ALA A 1 95 ? 8.802 10.610 -1.846 1.00 98.12 95 ALA A C 1
ATOM 678 O O . ALA A 1 95 ? 9.550 10.841 -0.903 1.00 98.12 95 ALA A O 1
ATOM 679 N N . ALA A 1 96 ? 7.728 9.829 -1.719 1.00 98.25 96 ALA A N 1
ATOM 680 C CA . ALA A 1 96 ? 7.274 9.311 -0.432 1.00 98.25 96 ALA A CA 1
ATOM 681 C C . ALA A 1 96 ? 8.293 8.362 0.234 1.00 98.25 96 ALA A C 1
ATOM 683 O O . ALA A 1 96 ? 8.469 8.400 1.449 1.00 98.25 96 ALA A O 1
ATOM 684 N N . ALA A 1 97 ? 9.008 7.532 -0.535 1.00 97.25 97 ALA 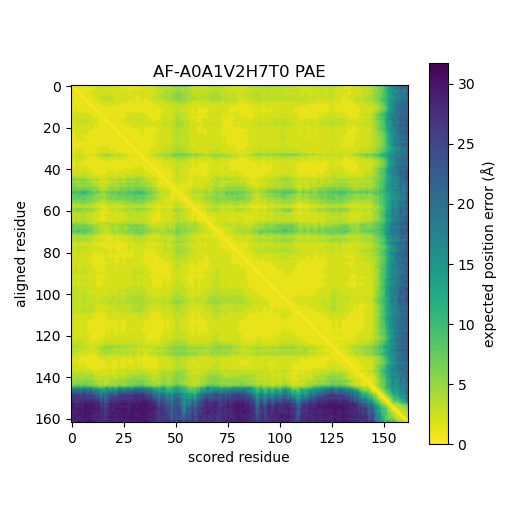A N 1
ATOM 685 C CA . ALA A 1 97 ? 10.091 6.705 0.010 1.00 97.25 97 ALA A CA 1
ATOM 686 C C . ALA A 1 97 ? 11.262 7.553 0.545 1.00 97.25 97 ALA A C 1
ATOM 688 O O . ALA A 1 97 ? 11.872 7.202 1.556 1.00 97.25 97 ALA A O 1
ATOM 689 N N . GLN A 1 98 ? 11.577 8.677 -0.109 1.00 96.81 98 GLN A N 1
ATOM 690 C CA . GLN A 1 98 ? 12.576 9.620 0.397 1.00 96.81 98 GLN A CA 1
ATOM 691 C C . GLN A 1 98 ? 12.102 10.319 1.671 1.00 96.81 98 GLN A C 1
ATOM 693 O O . GLN A 1 98 ? 12.914 10.514 2.573 1.00 96.81 98 GLN A O 1
ATOM 698 N N . ASP A 1 99 ? 10.819 10.665 1.759 1.00 97.94 99 ASP A N 1
ATOM 699 C CA . ASP A 1 99 ? 10.242 11.280 2.954 1.00 97.94 99 ASP A CA 1
ATOM 700 C C . ASP A 1 99 ? 10.268 10.299 4.138 1.00 97.94 99 ASP A C 1
ATOM 702 O O . ASP A 1 99 ? 10.740 10.672 5.207 1.00 97.94 99 ASP A O 1
ATOM 706 N N . LEU A 1 100 ? 9.942 9.011 3.937 1.00 97.31 100 LEU A N 1
ATOM 707 C CA . LEU A 1 100 ? 10.133 7.965 4.964 1.00 97.31 100 LEU A CA 1
ATOM 708 C C . LEU A 1 100 ? 11.568 7.923 5.497 1.00 97.31 100 LEU A C 1
ATOM 710 O O . LEU A 1 100 ? 11.789 7.827 6.704 1.00 97.31 100 LEU A O 1
ATOM 714 N N . ALA A 1 101 ? 12.555 7.997 4.607 1.00 96.94 101 ALA A N 1
ATOM 715 C CA . ALA A 1 101 ? 13.953 7.952 5.009 1.00 96.94 101 ALA A CA 1
ATOM 716 C C . ALA A 1 101 ? 14.384 9.228 5.751 1.00 96.94 101 ALA A C 1
ATOM 718 O O . ALA A 1 101 ? 15.151 9.147 6.709 1.00 96.94 101 ALA A O 1
ATOM 719 N N . ARG A 1 102 ? 13.915 10.402 5.309 1.00 97.75 102 ARG A N 1
ATOM 720 C CA . ARG A 1 102 ? 14.312 11.707 5.864 1.00 97.75 102 ARG A CA 1
ATOM 721 C C . ARG A 1 102 ? 13.603 12.044 7.170 1.00 97.75 102 ARG A C 1
ATOM 723 O O . ARG A 1 102 ? 14.240 12.607 8.055 1.00 97.75 102 ARG A O 1
ATOM 730 N N . GLU A 1 103 ? 12.314 11.744 7.264 1.00 98.06 103 GLU A N 1
ATOM 731 C CA . GLU A 1 103 ? 11.455 12.164 8.375 1.00 98.06 103 GLU A CA 1
ATOM 732 C C . GLU A 1 103 ? 11.349 11.076 9.448 1.00 98.06 103 GLU A C 1
ATOM 734 O O . GLU A 1 103 ? 11.430 11.381 10.634 1.00 98.06 103 GLU A O 1
ATOM 739 N N . GLU A 1 104 ? 11.273 9.805 9.039 1.00 97.00 104 GLU A N 1
ATOM 740 C CA . GLU A 1 104 ? 11.030 8.673 9.947 1.00 97.00 104 GLU A CA 1
ATOM 741 C C . GLU A 1 104 ? 12.258 7.763 10.131 1.00 97.00 104 GLU A C 1
ATOM 743 O O . GLU A 1 104 ? 12.243 6.831 10.935 1.00 97.00 104 GLU A O 1
ATOM 748 N N . GLY A 1 105 ? 13.340 7.994 9.377 1.00 96.88 105 GLY A N 1
ATOM 749 C CA . GLY A 1 105 ? 14.533 7.142 9.401 1.00 96.88 105 GLY A CA 1
ATOM 750 C C . GLY A 1 105 ? 14.307 5.741 8.818 1.00 96.88 105 GLY A C 1
ATOM 751 O O . GLY A 1 105 ? 15.107 4.834 9.057 1.00 96.88 105 GLY A O 1
ATOM 752 N N . LEU A 1 106 ? 13.229 5.548 8.053 1.00 97.06 106 LEU A N 1
ATOM 753 C CA . LEU A 1 106 ? 12.864 4.272 7.442 1.00 97.06 106 LEU A CA 1
ATOM 754 C C . LEU A 1 106 ? 13.294 4.247 5.975 1.00 97.06 106 LEU A C 1
ATOM 756 O O . LEU A 1 106 ? 12.629 4.793 5.098 1.00 97.06 106 LEU A O 1
ATOM 760 N N . LEU A 1 107 ? 14.409 3.5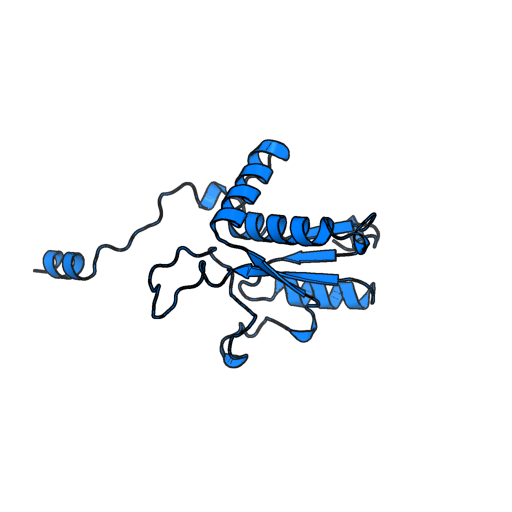76 5.689 1.00 96.75 107 LEU A N 1
ATOM 761 C CA . LEU A 1 107 ? 14.859 3.367 4.316 1.00 96.75 107 LEU A CA 1
ATOM 762 C C . LEU A 1 107 ? 14.020 2.261 3.654 1.00 96.75 107 LEU A C 1
ATOM 764 O O . LEU A 1 107 ? 14.297 1.079 3.845 1.00 96.75 107 LEU A O 1
ATOM 768 N N . ALA A 1 108 ? 13.008 2.639 2.871 1.00 96.38 108 ALA A N 1
ATOM 769 C CA . ALA A 1 108 ? 12.095 1.724 2.176 1.00 96.38 108 ALA A CA 1
ATOM 770 C C . ALA A 1 108 ? 12.337 1.675 0.655 1.00 96.38 108 ALA A C 1
ATOM 772 O O . ALA A 1 108 ? 12.876 2.615 0.069 1.00 96.38 108 ALA A O 1
ATOM 773 N N . GLY A 1 109 ? 11.910 0.585 0.008 1.00 95.50 109 GLY A N 1
ATOM 774 C CA . GLY A 1 109 ? 11.820 0.498 -1.453 1.00 95.50 109 GLY A CA 1
ATOM 775 C C . GLY A 1 109 ? 10.701 1.371 -2.047 1.00 95.50 109 GLY A C 1
ATOM 776 O O . GLY A 1 109 ? 9.849 1.908 -1.332 1.00 95.50 109 GLY A O 1
ATOM 777 N N . THR A 1 110 ? 10.659 1.486 -3.379 1.00 95.81 110 THR A N 1
ATOM 778 C CA . THR A 1 110 ? 9.637 2.286 -4.088 1.00 95.81 110 THR A CA 1
ATOM 779 C C . THR A 1 110 ? 8.218 1.759 -3.868 1.00 95.81 110 THR A C 1
ATOM 781 O O . THR A 1 110 ? 7.289 2.555 -3.777 1.00 95.81 110 THR A O 1
ATOM 784 N N . SER A 1 111 ? 8.034 0.449 -3.692 1.00 97.31 111 SER A N 1
ATOM 785 C CA . SER A 1 111 ? 6.740 -0.139 -3.319 1.00 97.31 111 SER A CA 1
ATOM 786 C C . SER A 1 111 ? 6.251 0.345 -1.944 1.00 97.31 111 SER A C 1
ATOM 788 O O . SER A 1 111 ? 5.076 0.673 -1.787 1.00 97.31 111 SER A O 1
ATOM 790 N N . GLY A 1 112 ? 7.152 0.476 -0.963 1.00 97.88 112 GLY A N 1
ATOM 791 C CA . GLY A 1 112 ? 6.855 1.058 0.349 1.00 97.88 112 GLY A CA 1
ATOM 792 C C . GLY A 1 112 ? 6.484 2.539 0.258 1.00 97.88 112 GLY A C 1
ATOM 793 O O . GLY A 1 112 ? 5.515 2.975 0.878 1.00 97.88 112 GLY A O 1
ATOM 794 N N . GLY A 1 113 ? 7.189 3.293 -0.588 1.00 98.19 113 GLY A N 1
ATOM 795 C CA . GLY A 1 113 ? 6.822 4.671 -0.914 1.00 98.19 113 GLY A CA 1
ATOM 796 C C . GLY A 1 113 ? 5.443 4.787 -1.567 1.00 98.19 113 GLY A C 1
ATOM 797 O O . GLY A 1 113 ? 4.657 5.651 -1.189 1.00 98.19 113 GLY A O 1
ATOM 798 N N . ALA A 1 114 ? 5.093 3.876 -2.480 1.00 98.69 114 ALA A N 1
ATOM 799 C CA . ALA A 1 114 ? 3.767 3.840 -3.097 1.00 98.69 114 ALA A CA 1
ATOM 800 C C . ALA A 1 114 ? 2.653 3.601 -2.064 1.00 98.69 114 ALA A C 1
ATOM 802 O O . ALA A 1 114 ? 1.621 4.272 -2.083 1.00 98.69 114 ALA A O 1
ATOM 803 N N . VAL A 1 115 ? 2.887 2.686 -1.118 1.00 98.75 115 VAL A N 1
ATOM 804 C CA . VAL A 1 115 ? 1.973 2.423 0.001 1.00 98.75 115 VAL A CA 1
ATOM 805 C C . VAL A 1 115 ? 1.810 3.656 0.892 1.00 98.75 115 VAL A C 1
ATOM 807 O O . VAL A 1 115 ? 0.678 3.984 1.252 1.00 98.75 115 VAL A O 1
ATOM 810 N N . LEU A 1 116 ? 2.894 4.375 1.210 1.00 98.75 116 LEU A N 1
ATOM 811 C CA . LEU A 1 116 ? 2.799 5.625 1.967 1.00 98.75 116 LEU A CA 1
ATOM 812 C C . LEU A 1 116 ? 2.021 6.698 1.198 1.00 98.75 116 LEU A C 1
ATOM 814 O O . LEU A 1 116 ? 1.116 7.310 1.763 1.00 98.75 116 LEU A O 1
ATOM 818 N N . ALA A 1 117 ? 2.334 6.915 -0.079 1.00 98.75 117 ALA A N 1
ATOM 819 C CA . ALA A 1 117 ? 1.650 7.905 -0.907 1.00 98.75 117 ALA A CA 1
ATOM 820 C C . ALA A 1 117 ? 0.134 7.637 -0.963 1.00 98.75 117 ALA A C 1
ATOM 822 O O . ALA A 1 117 ? -0.671 8.542 -0.723 1.00 98.75 117 ALA A O 1
ATOM 823 N N . ALA A 1 118 ? -0.259 6.377 -1.175 1.00 98.75 118 ALA A N 1
ATOM 824 C CA . ALA A 1 118 ? -1.657 5.962 -1.145 1.00 98.75 118 ALA A CA 1
ATOM 825 C C . ALA A 1 118 ? -2.307 6.191 0.228 1.00 98.75 118 ALA A C 1
ATOM 827 O O . ALA A 1 118 ? -3.421 6.717 0.312 1.00 98.75 118 ALA A O 1
ATOM 828 N N . ALA A 1 119 ? -1.612 5.839 1.313 1.00 98.69 119 ALA A N 1
ATOM 829 C CA . ALA A 1 119 ? -2.108 6.048 2.667 1.00 98.69 119 ALA A CA 1
ATOM 830 C C . ALA A 1 119 ? -2.338 7.534 2.964 1.00 98.69 119 ALA A C 1
ATOM 832 O O . ALA A 1 119 ? -3.404 7.892 3.457 1.00 98.69 119 ALA A O 1
ATOM 833 N N . LEU A 1 120 ? -1.392 8.408 2.607 1.00 98.38 120 LEU A N 1
ATOM 834 C CA . LEU A 1 120 ? -1.516 9.856 2.785 1.00 98.38 120 LEU A CA 1
ATOM 835 C C . LEU A 1 120 ? -2.679 10.433 1.968 1.00 98.38 120 LEU A C 1
ATOM 837 O O . LEU A 1 120 ? -3.403 11.299 2.462 1.00 98.38 120 LEU A O 1
ATOM 841 N N . ALA A 1 121 ? -2.904 9.942 0.747 1.00 98.31 121 ALA A N 1
ATOM 842 C CA . ALA A 1 121 ? -4.040 10.356 -0.075 1.00 98.31 121 ALA A CA 1
ATOM 843 C C . ALA A 1 121 ? -5.390 10.010 0.582 1.00 98.31 121 ALA A C 1
ATOM 845 O O . ALA A 1 121 ? -6.323 10.816 0.554 1.00 98.31 121 ALA A O 1
ATOM 846 N N . VAL A 1 122 ? -5.500 8.837 1.215 1.00 98.31 122 VAL A N 1
ATOM 847 C CA . VAL A 1 122 ? -6.709 8.429 1.953 1.00 98.31 122 VAL A CA 1
ATOM 848 C C . VAL A 1 122 ? -6.825 9.158 3.294 1.00 98.31 122 VAL A C 1
ATOM 850 O O . VAL A 1 122 ? -7.913 9.607 3.655 1.00 98.31 122 VAL A O 1
ATOM 853 N N . ALA A 1 123 ? -5.722 9.336 4.019 1.00 98.06 123 ALA A N 1
ATOM 854 C CA . ALA A 1 123 ? -5.692 9.985 5.328 1.00 98.06 123 ALA A CA 1
ATOM 855 C C . ALA A 1 123 ? -6.097 11.469 5.278 1.00 98.06 123 ALA A C 1
ATOM 857 O O . ALA A 1 123 ? -6.640 11.989 6.247 1.00 98.06 123 ALA A O 1
ATOM 858 N N . ARG A 1 124 ? -5.898 12.146 4.137 1.00 97.38 124 ARG A N 1
ATOM 859 C CA . ARG A 1 124 ? -6.335 13.539 3.917 1.00 97.38 124 ARG A CA 1
ATOM 860 C C . ARG A 1 124 ? -7.853 13.711 3.804 1.00 97.38 124 ARG A C 1
ATOM 862 O O . ARG A 1 124 ? -8.330 14.845 3.785 1.00 97.38 124 ARG A O 1
ATOM 869 N N . ARG A 1 125 ? -8.623 12.625 3.689 1.00 96.69 125 ARG A N 1
ATOM 870 C CA . ARG A 1 125 ? -10.085 12.703 3.593 1.00 96.69 125 ARG A CA 1
ATOM 871 C C . ARG A 1 125 ? -10.698 13.026 4.964 1.00 96.69 125 ARG A C 1
ATOM 873 O O . ARG A 1 125 ? -10.213 12.517 5.973 1.00 96.69 125 ARG A O 1
ATOM 880 N N . PRO A 1 126 ? -11.778 13.826 5.035 1.00 96.00 126 PRO A N 1
ATOM 881 C CA . PRO A 1 126 ? -12.394 14.194 6.314 1.00 96.00 126 PRO A CA 1
ATOM 882 C C . PRO A 1 126 ? -12.864 12.999 7.156 1.00 96.00 126 PRO A C 1
ATOM 884 O O . PRO A 1 126 ? -12.831 13.055 8.380 1.00 96.00 126 PRO A O 1
ATOM 887 N N . ASP A 1 127 ? -13.275 11.905 6.512 1.00 94.44 127 ASP A N 1
ATOM 888 C CA . ASP A 1 127 ? -13.727 10.673 7.162 1.00 94.44 127 ASP A CA 1
ATOM 889 C C . ASP A 1 127 ? -12.577 9.790 7.677 1.00 94.44 127 ASP A C 1
ATOM 891 O O . ASP A 1 127 ? -12.828 8.746 8.280 1.00 94.44 127 ASP A O 1
ATOM 895 N N . SER A 1 128 ? -11.322 10.190 7.457 1.00 96.75 128 SER A N 1
ATOM 896 C CA . SER A 1 128 ? -10.128 9.504 7.964 1.00 96.75 128 SER A CA 1
ATOM 897 C C . SER A 1 128 ? -9.617 10.060 9.295 1.00 96.75 128 SER A C 1
ATOM 899 O O . SER A 1 128 ? -8.695 9.493 9.880 1.00 96.75 128 SER A O 1
ATOM 901 N N . VAL A 1 129 ? -10.201 11.149 9.804 1.00 96.25 129 VAL A N 1
ATOM 902 C CA . VAL A 1 129 ? -9.764 11.776 11.059 1.00 96.25 129 VAL A CA 1
ATOM 903 C C . VAL A 1 129 ? -9.915 10.802 12.229 1.00 96.25 129 VAL A C 1
ATOM 905 O O . VAL A 1 129 ? -10.989 10.255 12.464 1.00 96.25 129 VAL A O 1
ATOM 908 N N . GLY A 1 130 ? -8.825 10.600 12.974 1.00 96.94 130 GLY A N 1
ATOM 909 C CA . GLY A 1 130 ? -8.787 9.712 14.139 1.00 96.94 130 GLY A CA 1
ATOM 910 C C . GLY A 1 130 ? -8.699 8.218 13.811 1.00 96.94 130 GLY A C 1
ATOM 911 O O . GLY A 1 130 ? -8.653 7.419 14.743 1.00 96.94 130 GLY A O 1
ATOM 912 N N . LYS A 1 131 ? -8.653 7.832 12.527 1.00 98.25 131 LYS A N 1
ATOM 913 C CA . LYS A 1 131 ? -8.465 6.434 12.124 1.00 98.25 131 LYS A CA 1
ATOM 914 C C . LYS A 1 131 ? -7.007 6.000 12.264 1.00 98.25 131 LYS A C 1
ATOM 916 O O . LYS A 1 131 ? -6.088 6.750 11.939 1.00 98.25 131 LYS A O 1
ATOM 921 N N . THR A 1 132 ? -6.804 4.749 12.658 1.00 98.44 132 THR A N 1
ATOM 922 C CA . THR A 1 132 ? -5.488 4.106 12.706 1.00 98.44 132 THR A CA 1
ATOM 923 C C . THR A 1 132 ? -5.181 3.418 11.378 1.00 98.44 132 THR A C 1
ATOM 925 O O . THR A 1 132 ? -5.856 2.464 10.981 1.00 98.44 132 THR A O 1
ATOM 928 N N . PHE A 1 133 ? -4.124 3.875 10.708 1.00 98.62 133 PHE A N 1
ATOM 929 C CA . PHE A 1 133 ? -3.617 3.295 9.466 1.00 98.62 133 PHE A CA 1
ATOM 930 C C . PHE A 1 133 ? -2.463 2.338 9.762 1.00 98.62 133 PHE A C 1
ATOM 932 O O . PHE A 1 133 ? -1.564 2.662 10.535 1.00 98.62 133 PHE A O 1
ATOM 939 N N . VAL A 1 134 ? -2.462 1.174 9.116 1.00 98.56 134 VAL A N 1
ATOM 940 C CA . VAL A 1 134 ? -1.327 0.246 9.118 1.00 98.56 134 VAL A CA 1
ATOM 941 C C . VAL A 1 134 ? -0.878 0.022 7.682 1.00 98.56 134 VAL A C 1
ATOM 943 O O . VAL A 1 134 ? -1.662 -0.402 6.831 1.00 98.56 134 VAL A O 1
ATOM 946 N N . LEU A 1 135 ? 0.394 0.314 7.424 1.00 98.44 135 LEU A N 1
ATOM 947 C CA . LEU A 1 135 ? 1.015 0.246 6.105 1.00 98.44 135 LEU A CA 1
ATOM 948 C C . LEU A 1 135 ? 1.933 -0.974 6.026 1.00 98.44 135 LEU A C 1
ATOM 950 O O . LEU A 1 135 ? 2.701 -1.244 6.949 1.00 98.44 135 LEU A O 1
ATOM 954 N N . VAL A 1 136 ? 1.887 -1.690 4.904 1.00 98.12 136 VAL A N 1
ATOM 955 C CA . VAL A 1 136 ? 2.814 -2.793 4.621 1.00 98.12 136 VAL A CA 1
ATOM 956 C C . VAL A 1 136 ? 3.995 -2.278 3.802 1.00 98.12 136 VAL A C 1
ATOM 958 O O . VAL A 1 136 ? 3.882 -2.087 2.593 1.00 98.12 136 VAL A O 1
ATOM 961 N N . VAL A 1 137 ? 5.140 -2.095 4.458 1.00 96.88 137 VAL A N 1
ATOM 962 C CA . VAL A 1 137 ? 6.426 -1.816 3.802 1.00 96.88 137 VAL A CA 1
ATOM 963 C C . VAL A 1 137 ? 7.150 -3.146 3.598 1.00 96.88 137 VAL A C 1
ATOM 965 O O . VAL A 1 137 ? 7.528 -3.801 4.566 1.00 96.88 137 VAL A O 1
ATOM 968 N N . ALA A 1 138 ? 7.260 -3.584 2.341 1.00 95.44 138 ALA A N 1
ATOM 969 C CA . ALA A 1 138 ? 7.659 -4.953 2.011 1.00 95.44 138 ALA A CA 1
ATOM 970 C C . ALA A 1 138 ? 9.147 -5.240 2.260 1.00 95.44 138 ALA A C 1
ATOM 972 O O . ALA A 1 138 ? 9.496 -6.354 2.654 1.00 95.44 138 ALA A O 1
ATOM 973 N N . ASP A 1 139 ? 10.018 -4.258 2.027 1.00 94.88 139 ASP A N 1
ATOM 974 C CA . ASP A 1 139 ? 11.459 -4.423 2.155 1.00 94.88 139 ASP A CA 1
ATOM 975 C C . ASP A 1 139 ? 12.222 -3.110 2.400 1.00 94.88 139 ASP A C 1
ATOM 977 O O . ASP A 1 139 ? 11.680 -2.003 2.348 1.00 94.88 139 ASP A O 1
ATOM 981 N N . SER A 1 140 ? 13.511 -3.271 2.707 1.00 94.31 140 SER A N 1
ATOM 982 C CA . SER A 1 140 ? 14.459 -2.174 2.898 1.00 94.31 140 SER A CA 1
ATOM 983 C C . SER A 1 140 ? 14.934 -1.610 1.560 1.00 94.31 140 SER A C 1
ATOM 985 O O . SER A 1 140 ? 15.271 -2.3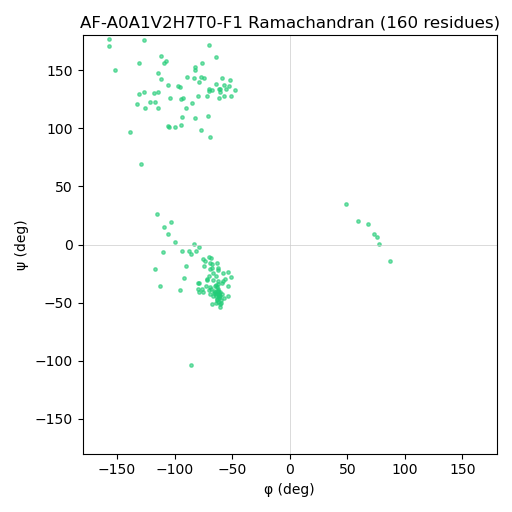55 0.635 1.00 94.31 140 SER A O 1
ATOM 987 N N . GLY A 1 141 ? 15.059 -0.284 1.509 1.00 91.56 141 GLY A N 1
ATOM 988 C CA . GLY A 1 141 ? 15.598 0.468 0.380 1.00 91.56 141 GLY A CA 1
ATOM 989 C C . GLY A 1 141 ? 17.068 0.151 0.070 1.00 91.56 141 GLY A C 1
ATOM 990 O O . GLY A 1 141 ? 17.534 0.436 -1.030 1.00 91.56 141 GLY A O 1
ATOM 991 N N . GLU A 1 142 ? 17.797 -0.489 0.994 1.00 92.75 142 GLU A N 1
ATOM 992 C CA . GLU A 1 142 ? 19.204 -0.884 0.802 1.00 92.75 142 GLU A CA 1
ATOM 993 C C . GLU A 1 142 ? 19.418 -1.771 -0.435 1.00 92.75 142 GLU A C 1
ATOM 995 O O . GLU A 1 142 ? 20.469 -1.717 -1.076 1.00 92.75 142 GLU A O 1
ATOM 1000 N N . ARG A 1 143 ? 18.398 -2.557 -0.804 1.00 87.81 143 ARG A N 1
ATOM 1001 C CA . ARG A 1 143 ? 18.426 -3.460 -1.960 1.00 87.81 143 ARG A CA 1
ATOM 1002 C C . ARG A 1 143 ? 18.470 -2.724 -3.299 1.00 87.81 143 ARG A C 1
ATOM 1004 O O . ARG A 1 143 ? 18.903 -3.307 -4.288 1.00 87.81 143 ARG A O 1
ATOM 1011 N N . TYR A 1 144 ? 18.078 -1.451 -3.320 1.00 86.44 144 TYR A N 1
ATOM 1012 C CA . TYR A 1 144 ? 17.897 -0.650 -4.534 1.00 86.44 144 TYR A CA 1
ATOM 1013 C C . TYR A 1 144 ? 18.973 0.432 -4.708 1.00 86.44 144 TYR A C 1
ATOM 1015 O O . TYR A 1 144 ? 18.818 1.345 -5.513 1.00 86.44 144 TYR A O 1
ATOM 1023 N N . LEU A 1 145 ? 20.080 0.346 -3.960 1.00 83.94 145 LEU A N 1
ATOM 1024 C CA . LEU A 1 145 ? 21.198 1.296 -4.058 1.00 83.94 145 LEU A CA 1
ATOM 1025 C C . LEU A 1 145 ? 22.073 1.086 -5.306 1.00 83.94 145 LEU A C 1
ATOM 1027 O O . LEU A 1 145 ? 22.905 1.934 -5.625 1.00 83.94 145 LEU A O 1
ATOM 1031 N N . SER A 1 146 ? 21.905 -0.037 -6.006 1.00 79.19 146 SER A N 1
ATOM 1032 C CA . SER A 1 146 ? 22.603 -0.297 -7.266 1.00 79.19 146 SER A CA 1
ATOM 1033 C C . SER A 1 146 ? 21.868 0.365 -8.435 1.00 79.19 146 SER A C 1
ATOM 1035 O O . SER A 1 146 ? 20.637 0.358 -8.451 1.00 79.19 146 SER A O 1
ATOM 1037 N N . PRO A 1 147 ? 22.583 0.905 -9.440 1.00 63.09 147 PRO A N 1
ATOM 1038 C CA . PRO A 1 147 ? 21.937 1.392 -10.650 1.00 63.09 147 PRO A CA 1
ATOM 1039 C C . PRO A 1 147 ? 21.160 0.247 -11.324 1.00 63.09 147 PRO A C 1
ATOM 1041 O O . PRO A 1 147 ? 21.632 -0.896 -11.303 1.00 63.09 147 PRO A O 1
ATOM 1044 N N . PRO A 1 148 ? 19.987 0.527 -11.922 1.00 64.25 148 PRO A N 1
ATOM 1045 C CA . PRO A 1 148 ? 19.212 -0.494 -12.610 1.00 64.25 148 PRO A CA 1
ATOM 1046 C C . PRO A 1 148 ? 20.076 -1.164 -13.679 1.00 64.25 148 PRO A C 1
ATOM 1048 O O . PRO A 1 148 ? 20.771 -0.493 -14.447 1.00 64.25 148 PRO A O 1
ATOM 1051 N N . VAL A 1 149 ? 20.037 -2.497 -13.727 1.00 58.88 149 VAL A N 1
ATOM 1052 C CA . VAL A 1 149 ? 20.678 -3.260 -14.800 1.00 58.88 149 VAL A CA 1
ATOM 1053 C C . VAL A 1 149 ? 19.879 -2.984 -16.066 1.00 58.88 149 VAL A C 1
ATOM 1055 O O . VAL A 1 149 ? 18.870 -3.632 -16.322 1.00 58.88 149 VAL A O 1
ATOM 1058 N N . VAL A 1 150 ? 20.298 -1.984 -16.839 1.00 57.69 150 VAL A N 1
ATOM 1059 C CA . VAL A 1 150 ? 19.758 -1.746 -18.177 1.00 57.69 150 VAL A CA 1
ATOM 1060 C C . VAL A 1 150 ? 20.284 -2.885 -19.052 1.00 57.69 150 VAL A C 1
ATOM 1062 O O . VAL A 1 150 ? 21.497 -2.942 -19.283 1.00 57.69 150 VAL A O 1
ATOM 1065 N N . PRO A 1 151 ? 19.440 -3.829 -19.512 1.00 53.38 151 PRO A N 1
ATOM 1066 C CA . PRO A 1 151 ? 19.914 -4.842 -20.436 1.00 53.38 151 PRO A CA 1
ATOM 1067 C C . PRO A 1 151 ? 20.421 -4.125 -21.687 1.00 53.38 151 PRO A C 1
ATOM 1069 O O . PRO A 1 151 ? 19.752 -3.233 -22.213 1.00 53.38 151 PRO A O 1
ATOM 1072 N N . ALA A 1 152 ? 21.629 -4.481 -22.133 1.00 51.03 152 ALA A N 1
ATOM 1073 C CA . ALA A 1 152 ? 22.204 -3.906 -23.340 1.00 51.03 152 ALA A CA 1
ATOM 1074 C C . ALA A 1 152 ? 21.192 -4.027 -24.496 1.00 51.03 152 ALA A C 1
ATOM 1076 O O . ALA A 1 152 ? 20.511 -5.058 -24.589 1.00 51.03 152 ALA A O 1
ATOM 1077 N N . PRO A 1 153 ? 21.079 -3.012 -25.378 1.00 56.31 153 PRO A N 1
ATOM 1078 C CA . PRO A 1 153 ? 20.238 -3.108 -26.562 1.00 56.31 153 PRO A CA 1
ATOM 1079 C C . PRO A 1 153 ? 20.507 -4.438 -27.265 1.00 56.31 153 PRO A C 1
ATOM 1081 O O . PRO A 1 153 ? 21.663 -4.824 -27.437 1.00 56.31 153 PRO A O 1
ATOM 1084 N N . ARG A 1 154 ? 19.447 -5.158 -27.645 1.00 56.62 154 ARG A N 1
ATOM 1085 C CA . ARG A 1 154 ? 19.523 -6.532 -28.178 1.00 56.62 154 ARG A CA 1
ATOM 1086 C C . ARG A 1 154 ? 20.487 -6.667 -29.372 1.00 56.62 154 ARG A C 1
ATOM 1088 O O . ARG A 1 154 ? 21.023 -7.745 -29.606 1.00 56.62 154 ARG A O 1
ATOM 1095 N N . GLU A 1 155 ? 20.750 -5.566 -30.076 1.00 53.50 155 GLU A N 1
ATOM 1096 C CA . GLU A 1 155 ? 21.736 -5.453 -31.158 1.00 53.50 155 GLU A CA 1
ATOM 1097 C C . GLU A 1 155 ? 23.198 -5.551 -30.679 1.00 53.50 155 GLU A C 1
ATOM 1099 O O . GLU A 1 155 ? 24.014 -6.197 -31.334 1.00 53.50 155 GLU A O 1
ATOM 1104 N N . ALA A 1 156 ? 23.537 -5.006 -29.506 1.00 48.66 156 ALA A N 1
ATOM 1105 C CA . ALA A 1 156 ? 24.890 -5.069 -28.946 1.00 48.66 156 ALA A CA 1
ATOM 1106 C C . ALA A 1 156 ? 25.261 -6.482 -28.454 1.00 48.66 156 ALA A C 1
ATOM 1108 O O . ALA A 1 156 ? 26.418 -6.887 -28.537 1.00 48.66 156 ALA A O 1
ATOM 1109 N N . ALA A 1 157 ? 24.276 -7.259 -27.990 1.00 46.66 157 ALA A N 1
ATOM 1110 C CA . ALA A 1 157 ? 24.483 -8.637 -27.538 1.00 46.66 157 ALA A CA 1
ATOM 1111 C C . ALA A 1 157 ? 24.755 -9.617 -28.697 1.00 46.66 157 ALA A C 1
ATOM 1113 O O . ALA A 1 157 ? 25.471 -10.598 -28.513 1.00 46.66 157 ALA A O 1
ATOM 1114 N N . LEU A 1 158 ? 24.214 -9.348 -29.891 1.00 47.22 158 LEU A N 1
ATOM 1115 C CA . LEU A 1 158 ? 24.462 -10.152 -31.094 1.00 47.22 158 LEU A CA 1
ATOM 1116 C C . LEU A 1 158 ? 25.810 -9.818 -31.748 1.00 47.22 158 LEU A C 1
ATOM 1118 O O . LEU A 1 158 ? 26.467 -10.717 -32.262 1.00 47.22 158 LEU A O 1
ATOM 1122 N N . ALA A 1 159 ? 26.249 -8.558 -31.679 1.00 48.47 159 ALA A N 1
ATOM 1123 C CA . ALA A 1 159 ? 27.556 -8.136 -32.186 1.00 48.47 159 ALA A CA 1
ATOM 1124 C C . ALA A 1 159 ? 28.734 -8.664 -31.345 1.00 48.47 159 ALA A C 1
ATOM 1126 O O . ALA A 1 159 ? 29.816 -8.864 -31.877 1.00 48.47 159 ALA A O 1
ATOM 1127 N N . ALA A 1 160 ? 28.528 -8.920 -30.049 1.00 49.94 160 ALA A N 1
ATOM 1128 C CA . ALA A 1 160 ? 29.537 -9.520 -29.169 1.00 49.94 160 ALA A CA 1
ATOM 1129 C C . ALA A 1 160 ? 29.635 -11.057 -29.289 1.00 49.94 160 ALA A C 1
ATOM 1131 O O . ALA A 1 160 ? 30.487 -11.669 -28.646 1.00 49.94 160 ALA A O 1
ATOM 1132 N N . ALA A 1 161 ? 28.747 -11.679 -30.071 1.00 51.25 161 ALA A N 1
ATOM 1133 C CA . ALA A 1 161 ? 28.696 -13.122 -30.309 1.00 51.25 161 ALA A CA 1
ATOM 1134 C C . ALA A 1 161 ? 29.208 -13.527 -31.710 1.00 51.25 161 ALA A C 1
ATOM 1136 O O . ALA A 1 161 ? 29.052 -14.687 -32.099 1.00 51.25 161 ALA A O 1
ATOM 1137 N N . GLN A 1 162 ? 29.797 -12.584 -32.455 1.00 42.91 162 GLN A N 1
ATOM 1138 C CA . GLN A 1 162 ? 30.510 -12.792 -33.723 1.00 42.91 162 GLN A CA 1
ATOM 1139 C C . GLN A 1 162 ? 31.990 -12.453 -33.548 1.00 42.91 162 GLN A C 1
ATOM 1141 O O . GLN A 1 162 ? 32.810 -13.126 -34.210 1.00 42.91 162 GLN A O 1
#

Solvent-accessible surface area (backbone atoms only — not comparable to full-atom values): 9013 Å² total; per-residue (Å²): 104,58,76,83,42,76,63,55,64,35,32,43,27,22,51,30,55,61,16,48,69,52,29,53,49,36,50,54,48,32,74,75,37,80,86,44,41,25,36,36,23,23,43,21,77,75,14,41,65,39,94,92,38,70,79,34,60,58,39,67,73,45,44,64,73,72,101,50,62,76,86,77,49,47,91,52,45,49,71,91,52,52,75,44,76,34,73,34,39,42,68,51,8,47,52,36,16,49,46,34,34,72,78,71,68,42,56,34,28,47,48,26,4,25,19,49,43,36,44,52,63,54,51,73,38,83,92,33,69,93,57,36,76,45,74,52,63,85,53,58,24,78,80,65,73,60,79,79,84,72,76,71,59,73,69,61,62,58,65,77,72,112

Nearest PDB structures (foldseek):
  6z4n-assembly1_BBB  TM=7.810E-01  e=1.144E-12  Salmonella enterica subsp. enterica serovar Typhimurium str. LT2
  5j5v-assembly1_A  TM=7.914E-01  e=2.523E-12  Escherichia coli O157:H7
  8zyc-assembly1_A  TM=7.875E-01  e=3.074E-12  Escherichia coli
  7yok-assembly1_A  TM=7.781E-01  e=1.075E-11  Haemophilus influenzae Rd KW20
  6y21-assembly1_D  TM=8.300E-01  e=1.959E-09  Toxoplasma gondii ME49

Organism: NCBI:txid1817963

Mean predicted aligned error: 5.66 Å